Protein AF-A0A6S6T3H4-F1 (afdb_monomer_lite)

Secondary structure (DSSP, 8-state):
-TTS-------PPP---------GGGTS-SS-SSPP-PPP-HHHHHHHHHHHHHHHHHHHHHHHHHHHT------HHHHHHHHHHH--SHHHHHHHHHHHT-GGGHHHHHHHHHHHHS-----HHHHHHHHHTT-

Structure (mmCIF, N/CA/C/O backbone):
data_AF-A0A6S6T3H4-F1
#
_entry.id   AF-A0A6S6T3H4-F1
#
loop_
_atom_site.group_PDB
_atom_site.id
_atom_site.type_symbol
_atom_site.label_atom_id
_atom_site.label_alt_id
_atom_site.label_comp_id
_atom_site.label_asym_id
_atom_site.label_entity_id
_atom_site.label_seq_id
_atom_site.pdbx_PDB_ins_code
_atom_site.Cartn_x
_atom_site.Cartn_y
_atom_site.Cartn_z
_atom_site.occupancy
_atom_site.B_iso_or_equiv
_atom_site.auth_seq_id
_atom_site.auth_comp_id
_atom_site.auth_asym_id
_atom_site.auth_atom_id
_atom_site.pdbx_PDB_model_num
ATOM 1 N N . ASN A 1 1 ? 41.653 10.169 -102.139 1.00 46.03 1 ASN A N 1
ATOM 2 C CA . ASN A 1 1 ? 41.632 10.691 -103.521 1.00 46.03 1 ASN A CA 1
ATOM 3 C C . ASN A 1 1 ? 41.822 9.508 -104.472 1.00 46.03 1 ASN A C 1
ATOM 5 O O . ASN A 1 1 ? 42.955 9.081 -104.626 1.00 46.03 1 ASN A O 1
ATOM 9 N N . PRO A 1 2 ? 40.754 8.911 -105.027 1.00 51.47 2 PRO A N 1
ATOM 10 C CA . PRO A 1 2 ? 40.827 7.668 -105.811 1.00 51.47 2 PRO A CA 1
ATOM 11 C C . PRO A 1 2 ? 41.358 7.855 -107.247 1.00 51.47 2 PRO A C 1
ATOM 13 O O . PRO A 1 2 ? 41.345 6.913 -108.026 1.00 51.47 2 PRO A O 1
ATOM 16 N N . LEU A 1 3 ? 41.822 9.058 -107.606 1.00 58.72 3 LEU A N 1
ATOM 17 C CA . LEU A 1 3 ? 42.364 9.370 -108.935 1.00 58.72 3 LEU A CA 1
ATOM 18 C C . LEU A 1 3 ? 43.896 9.292 -109.022 1.00 58.72 3 LEU A C 1
ATOM 20 O O . LEU A 1 3 ? 44.437 9.404 -110.112 1.00 58.72 3 LEU A O 1
ATOM 24 N N . ASN A 1 4 ? 44.600 9.104 -107.903 1.00 61.84 4 ASN A N 1
ATOM 25 C CA . ASN A 1 4 ? 46.049 8.907 -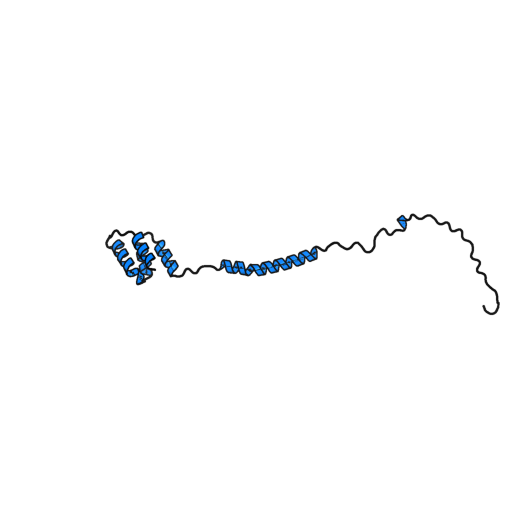107.878 1.00 61.84 4 ASN A CA 1
ATOM 26 C C . ASN A 1 4 ? 46.375 7.883 -106.785 1.00 61.84 4 ASN A C 1
ATOM 28 O O . ASN A 1 4 ? 46.248 8.209 -105.605 1.00 61.84 4 ASN A O 1
ATOM 32 N N . GLU A 1 5 ? 46.790 6.674 -107.173 1.00 61.09 5 GLU A N 1
ATOM 33 C CA . GLU A 1 5 ? 47.258 5.568 -106.313 1.00 61.09 5 GLU A CA 1
ATOM 34 C C . GLU A 1 5 ? 48.571 5.914 -105.582 1.00 61.09 5 GLU A C 1
ATOM 36 O O . GLU A 1 5 ? 49.586 5.231 -105.686 1.00 61.09 5 GLU A O 1
ATOM 41 N N . LYS A 1 6 ? 48.599 7.036 -104.866 1.00 64.38 6 LYS A N 1
ATOM 42 C CA . LYS A 1 6 ? 49.747 7.446 -104.068 1.00 64.38 6 LYS A CA 1
ATOM 43 C C . LYS A 1 6 ? 49.547 6.940 -102.651 1.00 64.38 6 LYS A C 1
ATOM 45 O O . LYS A 1 6 ? 48.645 7.385 -101.943 1.00 64.38 6 LYS A O 1
ATOM 50 N N . VAL 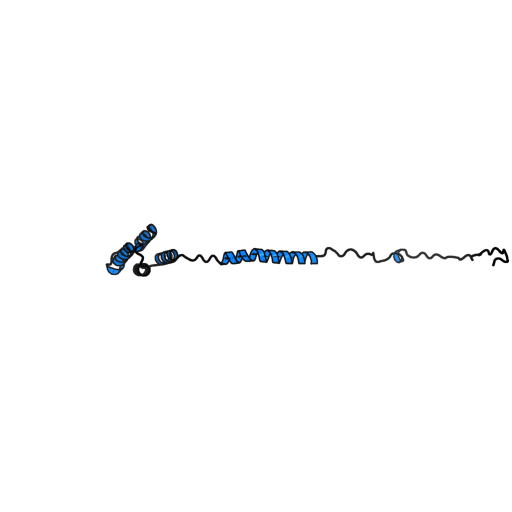A 1 7 ? 50.394 5.994 -102.265 1.00 67.25 7 VAL A N 1
ATOM 51 C CA . VAL A 1 7 ? 50.537 5.550 -100.881 1.00 67.25 7 VAL A CA 1
ATOM 52 C C . VAL A 1 7 ? 51.174 6.700 -100.107 1.00 67.25 7 VAL A C 1
ATOM 54 O O . VAL A 1 7 ? 52.291 7.117 -100.406 1.00 67.25 7 VAL A O 1
ATOM 57 N N . TYR A 1 8 ? 50.432 7.266 -99.158 1.00 68.50 8 TYR A N 1
ATOM 58 C CA . TYR A 1 8 ? 50.958 8.275 -98.247 1.00 68.50 8 TYR A CA 1
ATOM 59 C C . TYR A 1 8 ? 51.515 7.553 -97.024 1.00 68.50 8 TYR A C 1
ATOM 61 O O . TYR A 1 8 ? 50.752 7.044 -96.205 1.00 68.50 8 TYR A O 1
ATOM 69 N N . GLU A 1 9 ? 52.838 7.496 -96.905 1.00 69.69 9 GLU A N 1
ATOM 70 C CA . GLU A 1 9 ? 53.480 7.044 -95.675 1.00 69.69 9 GLU A CA 1
ATOM 71 C C . GLU A 1 9 ? 53.493 8.199 -94.672 1.00 69.69 9 GLU A C 1
ATOM 73 O O . GLU A 1 9 ? 54.115 9.242 -94.887 1.00 69.69 9 GLU A O 1
ATOM 78 N N . LEU A 1 10 ? 52.760 8.025 -93.572 1.00 70.62 10 LEU A N 1
ATOM 79 C CA . LEU A 1 10 ? 52.843 8.921 -92.428 1.00 70.62 10 LEU A CA 1
ATOM 80 C C . LEU A 1 10 ? 54.174 8.678 -91.716 1.00 70.62 10 LEU A C 1
ATOM 82 O O . LEU A 1 10 ? 54.296 7.788 -90.878 1.00 70.62 10 LEU A O 1
ATOM 86 N N . VAL A 1 11 ? 55.174 9.488 -92.053 1.00 71.38 11 VAL A N 1
ATOM 87 C CA . VAL A 1 11 ? 56.431 9.530 -91.308 1.00 71.38 11 VAL A CA 1
ATOM 88 C C . VAL A 1 11 ? 56.195 10.355 -90.048 1.00 71.38 11 VAL A C 1
ATOM 90 O O . VAL A 1 11 ? 56.081 11.581 -90.096 1.00 71.38 11 VAL A O 1
ATOM 93 N N . LEU A 1 12 ? 56.078 9.670 -88.914 1.00 74.56 12 LEU A N 1
ATOM 94 C CA . LEU A 1 12 ? 56.003 10.314 -87.610 1.00 74.56 12 LEU A CA 1
ATOM 95 C C . LEU A 1 12 ? 57.406 10.815 -87.223 1.00 74.56 12 LEU A C 1
ATOM 97 O O . LEU A 1 12 ? 58.362 10.038 -87.283 1.00 74.56 12 LEU A O 1
ATOM 101 N N . PRO A 1 13 ? 57.567 12.089 -86.829 1.00 76.94 13 PRO A N 1
ATOM 102 C CA . PRO A 1 13 ? 58.840 12.573 -86.313 1.00 76.94 13 PRO A CA 1
ATOM 103 C C . PRO A 1 13 ? 59.194 11.860 -85.000 1.00 76.94 13 PRO A C 1
ATOM 105 O O . PRO A 1 13 ? 58.338 11.627 -84.147 1.00 76.94 13 PRO A O 1
ATOM 108 N N . SER A 1 14 ? 60.472 11.511 -84.847 1.00 72.88 14 SER A N 1
ATOM 109 C CA . SER A 1 14 ? 60.993 10.925 -83.611 1.00 72.88 14 SER A CA 1
ATOM 110 C C . SER A 1 14 ? 61.085 12.011 -82.537 1.00 72.88 14 SER A C 1
ATOM 112 O O . SER A 1 14 ? 61.764 13.021 -82.737 1.00 72.88 14 SER A O 1
ATOM 114 N N . TYR A 1 15 ? 60.386 11.821 -81.417 1.00 75.75 15 TYR A N 1
ATOM 115 C CA . TYR A 1 15 ? 60.403 12.740 -80.282 1.00 75.75 15 TYR A CA 1
ATOM 116 C C . TYR A 1 15 ? 61.210 12.149 -79.131 1.00 75.75 15 TYR A C 1
ATOM 118 O O . TYR A 1 15 ? 61.002 11.005 -78.730 1.00 75.75 15 TYR A O 1
ATOM 126 N N . ASP A 1 16 ? 62.099 12.963 -78.570 1.00 76.19 16 ASP A N 1
ATOM 127 C CA . ASP A 1 16 ? 62.923 12.592 -77.426 1.00 76.19 16 ASP A CA 1
ATOM 128 C C . ASP A 1 16 ? 62.108 12.777 -76.133 1.00 76.19 16 ASP A C 1
ATOM 130 O O . ASP A 1 16 ? 61.992 13.877 -75.580 1.00 76.19 16 ASP A O 1
ATOM 134 N N . VAL A 1 17 ? 61.438 11.709 -75.692 1.00 75.06 17 VAL A N 1
ATOM 135 C CA . VAL A 1 17 ? 60.570 11.738 -74.509 1.00 75.06 17 VAL A CA 1
ATOM 136 C C . VAL A 1 17 ? 61.422 11.582 -73.253 1.00 75.06 17 VAL A C 1
ATOM 138 O O . VAL A 1 17 ? 61.767 10.478 -72.835 1.00 75.06 17 VAL A O 1
ATOM 141 N N . LYS A 1 18 ? 61.738 12.703 -72.601 1.00 73.50 18 LYS A N 1
ATOM 142 C CA . LYS A 1 18 ? 62.347 12.685 -71.265 1.00 73.50 18 LYS A CA 1
ATOM 143 C C . LYS A 1 18 ? 61.280 12.389 -70.216 1.00 73.50 18 LYS A C 1
ATOM 145 O O . LYS A 1 18 ? 60.570 13.290 -69.770 1.00 73.50 18 LYS A O 1
ATOM 150 N N . VAL A 1 19 ? 61.185 11.126 -69.811 1.00 70.88 19 VAL A N 1
ATOM 151 C CA . VAL A 1 19 ? 60.338 10.704 -68.690 1.00 70.88 19 VAL A CA 1
ATOM 152 C C . VAL A 1 19 ? 60.994 11.175 -67.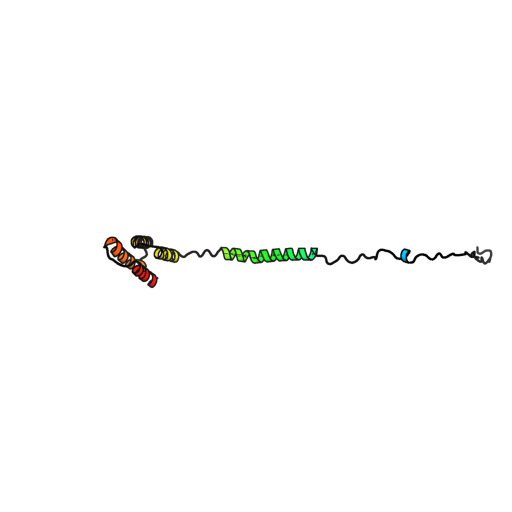392 1.00 70.88 19 VAL A C 1
ATOM 154 O O . VAL A 1 19 ? 62.057 10.693 -67.007 1.00 70.88 19 VAL A O 1
ATOM 157 N N . LYS A 1 20 ? 60.386 12.160 -66.725 1.00 74.19 20 LYS A N 1
ATOM 158 C CA . LYS A 1 20 ? 60.779 12.533 -65.362 1.00 74.19 20 LYS A CA 1
ATOM 159 C C . LYS A 1 20 ? 60.259 11.455 -64.415 1.00 74.19 20 LYS A C 1
ATOM 161 O O . LYS A 1 20 ? 59.085 11.110 -64.499 1.00 74.19 20 LYS A O 1
ATOM 166 N N . GLN A 1 21 ? 61.112 10.937 -63.529 1.00 72.38 21 GLN A N 1
ATOM 167 C CA . GLN A 1 21 ? 60.640 10.123 -62.409 1.00 72.38 21 GLN A CA 1
ATOM 168 C C . GLN A 1 21 ? 59.749 11.008 -61.536 1.00 72.38 21 GLN A C 1
ATOM 170 O O . GLN A 1 21 ? 60.203 12.016 -60.994 1.00 72.38 21 GLN A O 1
ATOM 175 N N . ILE A 1 22 ? 58.463 10.676 -61.505 1.00 72.88 22 ILE A N 1
ATOM 176 C CA . ILE A 1 22 ? 57.465 11.321 -60.657 1.00 72.88 22 ILE A CA 1
ATOM 177 C C . ILE A 1 22 ? 57.429 10.529 -59.353 1.00 72.88 22 ILE A C 1
ATOM 179 O O . ILE A 1 22 ? 57.529 9.305 -59.373 1.00 72.88 22 ILE A O 1
ATOM 183 N N . ASP A 1 23 ? 57.332 11.239 -58.234 1.00 77.06 23 ASP A N 1
ATOM 184 C CA . ASP A 1 23 ? 57.209 10.631 -56.914 1.00 77.06 23 ASP A CA 1
ATOM 185 C C . ASP A 1 23 ? 55.901 9.830 -56.828 1.00 77.06 23 ASP A C 1
ATOM 187 O O . ASP A 1 23 ? 54.813 10.385 -56.990 1.00 77.06 23 ASP A O 1
ATOM 191 N N . GLU A 1 24 ? 56.002 8.520 -56.595 1.00 74.38 24 GLU A N 1
ATOM 192 C CA . GLU A 1 24 ? 54.854 7.605 -56.538 1.00 74.38 24 GLU A CA 1
ATOM 193 C C . GLU A 1 24 ? 53.852 8.025 -55.454 1.00 74.38 24 GLU A C 1
ATOM 195 O O . GLU A 1 24 ? 52.642 7.885 -55.630 1.00 74.38 24 GLU A O 1
ATOM 200 N N . ALA A 1 25 ? 54.335 8.646 -54.373 1.00 74.94 25 ALA A N 1
ATOM 201 C CA . ALA A 1 25 ? 53.492 9.179 -53.307 1.00 74.94 25 ALA A CA 1
ATOM 202 C C . ALA A 1 25 ? 52.599 10.349 -53.760 1.00 74.94 25 ALA A C 1
ATOM 204 O O . ALA A 1 25 ? 51.596 10.638 -53.108 1.00 74.94 25 ALA A O 1
ATOM 205 N N . SER A 1 26 ? 52.931 11.023 -54.868 1.00 74.00 26 SER A N 1
ATOM 206 C CA . SER A 1 26 ? 52.088 12.069 -55.459 1.00 74.00 26 SER A CA 1
ATOM 207 C C . SER A 1 26 ? 51.010 11.514 -56.391 1.00 74.00 26 SER A C 1
ATOM 209 O O . SER A 1 26 ? 50.139 12.275 -56.809 1.00 74.00 26 SER A O 1
ATOM 211 N N . LEU A 1 27 ? 51.112 10.242 -56.784 1.00 72.69 27 LEU A N 1
ATOM 212 C CA . LEU A 1 27 ? 50.180 9.570 -57.692 1.00 72.69 27 LEU A CA 1
ATOM 213 C C . LEU A 1 27 ? 49.141 8.733 -56.941 1.00 72.69 27 LEU A C 1
ATOM 215 O O . LEU A 1 27 ? 48.137 8.340 -57.529 1.00 72.69 27 LEU A O 1
ATOM 219 N N . LEU A 1 28 ? 49.385 8.458 -55.660 1.00 79.12 28 LEU A N 1
ATOM 220 C CA . LEU A 1 28 ? 48.434 7.790 -54.784 1.00 79.12 28 LEU A CA 1
ATOM 221 C C . LEU A 1 28 ? 47.433 8.809 -54.236 1.00 79.12 28 LEU A C 1
ATOM 223 O O . LEU A 1 28 ? 47.820 9.824 -53.647 1.00 79.12 28 LEU A O 1
ATOM 227 N N . ASP A 1 29 ? 46.144 8.521 -54.412 1.00 76.50 29 ASP A N 1
ATOM 228 C CA . ASP A 1 29 ? 45.084 9.284 -53.764 1.00 76.50 29 ASP A CA 1
ATOM 229 C C . ASP A 1 29 ? 45.255 9.198 -52.245 1.00 76.50 29 ASP A C 1
ATOM 231 O O . ASP A 1 29 ? 45.428 8.129 -51.663 1.00 76.50 29 ASP A O 1
ATOM 235 N N . LYS A 1 30 ? 45.238 10.362 -51.593 1.00 73.50 30 LYS A N 1
ATOM 236 C CA . LYS A 1 30 ? 45.420 10.471 -50.136 1.00 73.50 30 LYS A CA 1
ATOM 237 C C . LYS A 1 30 ? 44.183 10.041 -49.351 1.00 73.50 30 LYS A C 1
ATOM 239 O O . LYS A 1 30 ? 44.263 9.875 -48.136 1.00 73.50 30 LYS A O 1
ATOM 244 N N . GLU A 1 31 ? 43.049 9.926 -50.031 1.00 72.62 31 GLU A N 1
ATOM 245 C CA . GLU A 1 31 ? 41.760 9.597 -49.445 1.00 72.62 31 GLU A CA 1
ATOM 246 C C . GLU A 1 31 ? 41.280 8.252 -49.986 1.00 72.62 31 GLU A C 1
ATOM 248 O O . GLU A 1 31 ? 41.016 8.106 -51.178 1.00 72.62 31 GLU A O 1
ATOM 253 N N . ASP A 1 32 ? 41.144 7.275 -49.091 1.00 70.19 32 ASP A N 1
ATOM 254 C CA . ASP A 1 32 ? 40.492 6.008 -49.402 1.00 70.19 32 ASP A CA 1
ATOM 255 C C . ASP A 1 32 ? 38.980 6.236 -49.556 1.00 70.19 32 ASP A C 1
ATOM 257 O O . ASP A 1 32 ? 38.287 6.574 -48.590 1.00 70.19 32 ASP A O 1
ATOM 261 N N . TYR A 1 33 ? 38.461 6.016 -50.766 1.00 70.62 33 TYR A N 1
ATOM 262 C CA . TYR A 1 33 ? 37.025 5.946 -51.035 1.00 70.62 33 TYR A CA 1
ATOM 263 C C . TYR A 1 33 ? 36.577 4.484 -51.194 1.00 70.62 33 TYR A C 1
ATOM 265 O O . TYR A 1 33 ? 37.234 3.713 -51.895 1.00 70.62 33 TYR A O 1
ATOM 273 N N . PRO A 1 34 ? 35.420 4.090 -50.632 1.00 68.50 34 PRO A N 1
ATOM 274 C CA . PRO A 1 34 ? 34.497 4.902 -49.840 1.00 68.50 34 PRO A CA 1
ATOM 275 C C . PRO A 1 34 ? 34.993 5.138 -48.406 1.00 68.50 34 PRO A C 1
ATOM 277 O O . PRO A 1 34 ? 35.713 4.314 -47.842 1.00 68.50 34 PRO A O 1
ATOM 280 N N . ALA A 1 35 ? 34.553 6.251 -47.809 1.00 68.31 35 ALA A N 1
ATOM 281 C CA . ALA A 1 35 ? 34.824 6.574 -46.413 1.00 68.31 35 ALA A CA 1
ATOM 282 C C . ALA A 1 35 ? 34.505 5.372 -45.508 1.00 68.31 35 ALA A C 1
ATOM 284 O O . ALA A 1 35 ? 33.474 4.713 -45.678 1.00 68.31 35 ALA A O 1
ATOM 285 N N . LYS A 1 36 ? 35.408 5.077 -44.561 1.00 68.44 36 LYS A N 1
ATOM 286 C CA . LYS A 1 36 ? 35.240 3.994 -43.579 1.00 68.44 36 LYS A CA 1
ATOM 287 C C . LYS A 1 36 ? 33.832 4.056 -42.996 1.00 68.44 36 LYS A C 1
ATOM 289 O O . LYS A 1 36 ? 33.408 5.125 -42.564 1.00 68.44 36 LYS A O 1
ATOM 294 N N . SER A 1 37 ? 33.142 2.912 -42.996 1.00 66.12 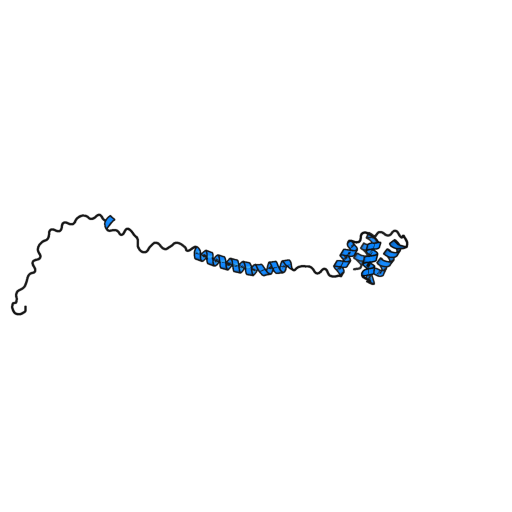37 SER A N 1
ATOM 295 C CA . SER A 1 37 ? 31.780 2.779 -42.480 1.00 66.12 37 SER A CA 1
ATOM 296 C C . SER A 1 37 ? 31.656 3.513 -41.151 1.00 66.12 37 SER A C 1
ATOM 298 O O . SER A 1 37 ? 32.413 3.211 -40.219 1.00 66.12 37 SER A O 1
ATOM 300 N N . GLU A 1 38 ? 30.730 4.469 -41.083 1.00 68.50 38 GLU A N 1
ATOM 301 C CA . GLU A 1 38 ? 30.354 5.118 -39.833 1.00 68.50 38 GLU A CA 1
ATOM 302 C C . GLU A 1 38 ? 30.124 4.013 -38.793 1.00 68.50 38 GLU A C 1
ATOM 304 O O . GLU A 1 38 ? 29.492 2.993 -39.082 1.00 68.50 38 GLU A O 1
ATOM 309 N N . GLY A 1 39 ? 30.781 4.134 -37.637 1.00 69.62 39 GLY A N 1
ATOM 310 C CA . GLY A 1 39 ? 30.762 3.099 -36.606 1.00 69.62 39 GLY A CA 1
ATOM 311 C C . GLY A 1 39 ? 29.341 2.760 -36.144 1.00 69.62 39 GLY A C 1
ATOM 312 O O . GLY A 1 39 ? 28.371 3.408 -36.518 1.00 69.62 39 GLY A O 1
ATOM 313 N N . ILE A 1 40 ? 29.220 1.735 -35.298 1.00 72.62 40 ILE A N 1
ATOM 314 C CA . ILE A 1 40 ? 27.929 1.269 -34.770 1.00 72.62 40 ILE A CA 1
ATOM 315 C C . ILE A 1 40 ? 27.109 2.456 -34.240 1.00 72.62 40 ILE A C 1
ATOM 317 O O . ILE A 1 40 ? 27.542 3.155 -33.322 1.00 72.62 40 ILE A O 1
ATOM 321 N N . ASP A 1 41 ? 25.919 2.651 -34.811 1.00 75.81 41 ASP A N 1
ATOM 322 C CA . ASP A 1 41 ? 25.022 3.738 -34.441 1.00 75.81 41 ASP A CA 1
ATOM 323 C C . ASP A 1 41 ? 24.361 3.456 -33.079 1.00 75.81 41 ASP A C 1
ATOM 325 O O . ASP A 1 41 ? 23.408 2.680 -32.944 1.00 75.81 41 ASP A O 1
ATOM 329 N N . TRP A 1 42 ? 24.892 4.096 -32.036 1.00 80.88 42 TRP A N 1
ATOM 330 C CA . TRP A 1 42 ? 24.357 4.047 -30.673 1.00 80.88 42 TRP A CA 1
ATOM 331 C C . TRP A 1 42 ? 22.986 4.729 -30.539 1.00 80.88 42 TRP A C 1
ATOM 333 O O . TRP A 1 42 ? 22.268 4.474 -29.566 1.00 80.88 42 TRP A O 1
ATOM 343 N N . SER A 1 43 ? 22.588 5.558 -31.510 1.00 82.44 43 SER A N 1
ATOM 344 C CA . SER A 1 43 ? 21.288 6.236 -31.533 1.00 82.44 43 SER A CA 1
ATOM 345 C C . SER A 1 43 ? 20.136 5.233 -31.627 1.00 82.44 43 SER A C 1
ATOM 347 O O . SER A 1 43 ? 19.158 5.322 -30.880 1.00 82.44 43 SER A O 1
ATOM 349 N N . PHE A 1 44 ? 20.297 4.202 -32.461 1.00 82.75 44 PHE A N 1
ATOM 350 C CA . PHE A 1 44 ? 19.314 3.131 -32.621 1.00 82.75 44 PHE A CA 1
ATOM 351 C C . PHE A 1 44 ? 19.068 2.361 -31.316 1.00 82.75 44 PHE A C 1
ATOM 353 O O . PHE A 1 44 ? 17.925 2.085 -30.944 1.00 82.75 44 PHE A O 1
ATOM 360 N N . TRP A 1 45 ? 20.138 2.070 -30.575 1.00 85.50 45 TRP A N 1
ATOM 361 C CA . TRP A 1 45 ? 20.039 1.387 -29.286 1.00 85.50 45 TRP A CA 1
ATOM 362 C C . TRP A 1 45 ? 19.327 2.239 -28.238 1.00 85.50 45 TRP A C 1
ATOM 364 O O . TRP A 1 45 ? 18.456 1.732 -27.530 1.00 85.50 45 TRP A O 1
ATOM 374 N N . SER A 1 46 ? 19.637 3.536 -28.172 1.00 85.56 46 SER A N 1
ATOM 375 C CA . SER A 1 46 ? 18.965 4.476 -27.266 1.00 85.56 46 SER A CA 1
ATOM 376 C C . SER A 1 46 ? 17.449 4.524 -27.504 1.00 85.56 46 SER A C 1
ATOM 378 O O . SER A 1 46 ? 16.659 4.463 -26.557 1.00 85.56 46 SER A O 1
ATOM 380 N N . TRP A 1 47 ? 17.026 4.543 -28.772 1.00 88.56 47 TRP A N 1
ATOM 381 C CA . TRP A 1 47 ? 15.609 4.540 -29.139 1.00 88.56 47 TRP A CA 1
ATOM 382 C C . TRP A 1 47 ? 14.880 3.268 -28.679 1.00 88.56 47 TRP A C 1
ATOM 384 O O . TRP A 1 47 ? 13.801 3.351 -28.086 1.00 88.56 47 TRP A O 1
ATOM 394 N N . ILE A 1 48 ? 15.497 2.096 -28.856 1.00 91.62 48 ILE A N 1
ATOM 395 C CA . ILE A 1 48 ? 14.940 0.823 -28.371 1.00 91.62 48 ILE A CA 1
ATOM 396 C C . ILE A 1 48 ? 14.820 0.823 -26.843 1.00 91.62 48 ILE A C 1
ATOM 398 O O . ILE A 1 48 ? 13.782 0.429 -26.306 1.00 91.62 48 ILE A O 1
ATOM 402 N N . PHE A 1 49 ? 15.844 1.297 -26.129 1.00 92.88 49 PHE A N 1
ATOM 403 C CA . PHE A 1 49 ? 15.817 1.364 -24.665 1.00 92.88 49 PHE A CA 1
ATOM 404 C C . PHE A 1 49 ? 14.692 2.260 -24.140 1.00 92.88 49 PHE A C 1
ATOM 406 O O . PHE A 1 49 ? 14.045 1.907 -23.151 1.00 92.88 49 PHE A O 1
ATOM 413 N N . SER A 1 50 ? 14.410 3.378 -24.815 1.00 90.25 50 SER A N 1
ATOM 414 C CA . SER A 1 50 ? 13.281 4.249 -24.474 1.00 90.25 50 SER A CA 1
ATOM 415 C C . SER A 1 50 ? 11.947 3.503 -24.558 1.00 90.25 50 SER A C 1
ATOM 417 O O . SER A 1 50 ? 11.149 3.546 -23.618 1.00 90.25 50 SER A O 1
ATOM 419 N N . TYR A 1 51 ? 11.733 2.739 -25.631 1.00 93.00 51 TYR A N 1
ATOM 420 C CA . TYR A 1 51 ? 10.507 1.961 -25.811 1.00 93.00 51 TYR A CA 1
ATOM 421 C C . TYR A 1 51 ? 10.343 0.875 -24.737 1.00 93.00 51 TYR A C 1
ATOM 423 O O . TYR A 1 51 ? 9.264 0.716 -24.160 1.00 93.00 51 TYR A O 1
ATOM 431 N N . VAL A 1 52 ? 11.429 0.171 -24.405 1.00 95.06 52 VAL A N 1
ATOM 432 C CA . VAL A 1 52 ? 11.442 -0.852 -23.347 1.00 95.06 52 VAL A CA 1
ATOM 433 C C . VAL A 1 52 ? 11.121 -0.241 -21.980 1.00 95.06 52 VAL A C 1
ATOM 435 O O . VAL A 1 52 ? 10.327 -0.805 -21.229 1.00 95.06 52 VAL A O 1
ATOM 438 N N . LEU A 1 53 ? 11.675 0.932 -21.662 1.00 93.50 53 LEU A N 1
ATOM 439 C CA . LEU A 1 53 ? 11.392 1.640 -20.410 1.00 93.50 53 LEU A CA 1
ATOM 440 C C . LEU A 1 53 ? 9.919 2.045 -20.290 1.00 93.50 53 LEU A C 1
ATOM 442 O O . LEU A 1 53 ? 9.318 1.828 -19.238 1.00 93.50 53 LEU A O 1
ATOM 446 N N . VAL A 1 54 ? 9.320 2.581 -21.357 1.00 93.44 54 VAL A N 1
ATOM 447 C CA . VAL A 1 54 ? 7.891 2.943 -21.381 1.00 93.44 54 VAL A CA 1
ATOM 448 C C . VAL A 1 54 ? 7.009 1.706 -21.194 1.00 93.44 54 VAL A C 1
ATOM 450 O O . VAL A 1 54 ? 6.052 1.741 -20.419 1.00 93.44 54 VAL A O 1
ATOM 453 N N . PHE A 1 55 ? 7.354 0.592 -21.841 1.00 92.38 55 PHE A N 1
ATOM 454 C CA . PHE A 1 55 ? 6.636 -0.672 -21.686 1.00 92.38 55 PHE A CA 1
ATOM 455 C C . PHE A 1 55 ? 6.708 -1.209 -20.249 1.00 92.38 55 PHE A C 1
ATOM 457 O O . PHE A 1 55 ? 5.683 -1.575 -19.673 1.00 92.38 55 PHE A O 1
ATOM 464 N N . ILE A 1 56 ? 7.895 -1.203 -19.632 1.00 91.88 56 ILE A N 1
ATOM 465 C CA . ILE A 1 56 ? 8.083 -1.626 -18.235 1.00 91.88 56 ILE A CA 1
ATOM 466 C C . ILE A 1 56 ? 7.312 -0.707 -17.283 1.00 91.88 56 ILE A C 1
ATOM 468 O O . ILE A 1 56 ? 6.638 -1.199 -16.379 1.00 91.88 56 ILE A O 1
ATOM 472 N N . ALA A 1 57 ? 7.359 0.610 -17.493 1.00 88.06 57 ALA A N 1
ATOM 473 C CA . ALA A 1 57 ? 6.603 1.566 -16.689 1.00 88.06 57 ALA A CA 1
ATOM 474 C C . ALA A 1 57 ? 5.092 1.290 -16.763 1.00 88.06 57 ALA A C 1
ATOM 476 O O . ALA A 1 57 ? 4.433 1.224 -15.725 1.00 88.06 57 ALA A O 1
ATOM 477 N N . GLY A 1 58 ? 4.558 1.034 -17.963 1.00 87.44 58 GLY A N 1
ATOM 478 C CA . GLY A 1 58 ? 3.158 0.651 -18.165 1.00 87.44 58 GLY A CA 1
ATOM 479 C C . GLY A 1 58 ? 2.790 -0.698 -17.537 1.00 87.44 58 GLY A C 1
ATOM 480 O O . GLY A 1 58 ? 1.696 -0.842 -16.999 1.00 87.44 58 GLY A O 1
ATOM 481 N N . LEU A 1 59 ? 3.705 -1.672 -17.541 1.00 86.69 59 LEU A N 1
ATOM 482 C CA . LEU A 1 59 ? 3.504 -2.985 -16.919 1.00 86.69 59 LEU A CA 1
ATOM 483 C C . LEU A 1 59 ? 3.538 -2.930 -15.382 1.00 86.69 59 LEU A C 1
ATOM 485 O O . LEU A 1 59 ? 2.837 -3.696 -14.719 1.00 86.69 59 LEU A O 1
ATOM 489 N N . LEU A 1 60 ? 4.359 -2.051 -14.803 1.00 83.62 60 LEU A N 1
ATOM 490 C CA . LEU A 1 60 ? 4.507 -1.909 -13.351 1.00 83.62 60 LEU A CA 1
ATOM 491 C C . LEU A 1 60 ? 3.429 -1.017 -12.725 1.00 83.62 60 LEU A C 1
ATOM 493 O O . LEU A 1 60 ? 3.053 -1.249 -11.574 1.00 83.62 60 LEU A O 1
ATOM 497 N N . MET A 1 61 ? 2.876 -0.065 -13.484 1.00 77.94 61 MET A N 1
ATOM 498 C CA . MET A 1 61 ? 1.840 0.873 -13.029 1.00 77.94 61 MET A CA 1
ATOM 499 C C . MET A 1 61 ? 0.643 0.206 -12.318 1.00 77.94 61 MET A C 1
ATOM 501 O O . MET A 1 61 ? 0.254 0.670 -11.243 1.00 77.94 61 MET A O 1
ATOM 505 N N . PRO A 1 62 ? 0.069 -0.906 -12.826 1.00 74.56 62 PRO A N 1
ATOM 506 C CA . PRO A 1 62 ? -1.043 -1.576 -12.165 1.00 74.56 62 PRO A CA 1
ATOM 507 C C . PRO A 1 62 ? -0.639 -2.122 -10.793 1.00 74.56 62 PRO A C 1
ATOM 509 O O . PRO A 1 62 ? -1.412 -2.050 -9.842 1.00 74.56 62 PRO A O 1
ATOM 512 N N . ARG A 1 63 ? 0.587 -2.639 -10.648 1.00 64.19 63 ARG A N 1
ATOM 513 C CA . ARG A 1 63 ? 1.022 -3.336 -9.431 1.00 64.19 63 ARG A CA 1
ATOM 514 C C . ARG A 1 63 ? 1.128 -2.405 -8.225 1.00 64.19 63 ARG A C 1
ATOM 516 O O . ARG A 1 63 ? 0.791 -2.826 -7.118 1.00 64.19 63 ARG A O 1
ATOM 523 N N . ASP A 1 64 ? 1.530 -1.156 -8.438 1.00 63.47 64 ASP A N 1
ATOM 524 C CA . ASP A 1 64 ? 1.584 -0.147 -7.375 1.00 63.47 64 ASP A CA 1
ATOM 525 C C . ASP A 1 64 ? 0.200 0.411 -7.030 1.00 63.47 64 ASP A C 1
ATOM 527 O O . ASP A 1 64 ? -0.128 0.559 -5.849 1.00 63.47 64 ASP A O 1
ATOM 531 N N . ILE A 1 65 ? -0.671 0.601 -8.025 1.00 61.78 65 ILE A N 1
ATOM 532 C CA . ILE A 1 65 ? -2.061 1.026 -7.796 1.00 61.78 65 ILE A CA 1
ATOM 533 C C . ILE A 1 65 ? -2.846 -0.049 -7.019 1.00 61.78 65 ILE A C 1
ATOM 535 O O . ILE A 1 65 ? -3.615 0.277 -6.111 1.00 61.78 65 ILE A O 1
ATOM 539 N N . PHE A 1 66 ? -2.621 -1.336 -7.307 1.00 60.91 66 PHE A N 1
ATOM 540 C CA . PHE A 1 66 ? -3.265 -2.440 -6.586 1.00 60.91 66 PHE A CA 1
ATOM 541 C C . PHE A 1 66 ? -2.712 -2.647 -5.168 1.00 60.91 66 PHE A C 1
ATOM 543 O O . PHE A 1 66 ? -3.459 -3.067 -4.284 1.00 60.91 66 PHE A O 1
ATOM 550 N N . ARG A 1 67 ? -1.438 -2.323 -4.903 1.00 59.56 67 ARG A N 1
ATOM 551 C CA . ARG A 1 67 ? -0.863 -2.384 -3.545 1.00 59.56 67 ARG A CA 1
ATOM 552 C C . ARG A 1 67 ? -1.364 -1.262 -2.639 1.00 59.56 67 ARG A C 1
ATOM 554 O O . ARG A 1 67 ? -1.599 -1.511 -1.459 1.00 59.56 67 ARG A O 1
ATOM 561 N N . ALA A 1 68 ? -1.581 -0.065 -3.180 1.00 59.59 68 ALA A N 1
ATOM 562 C CA . ALA A 1 68 ? -2.041 1.091 -2.409 1.00 59.59 68 ALA A CA 1
ATOM 563 C C . ALA A 1 68 ? -3.495 0.971 -1.905 1.00 59.59 68 ALA A C 1
ATOM 565 O O . ALA A 1 68 ? -3.876 1.654 -0.959 1.00 59.59 68 ALA A O 1
ATOM 566 N N . LYS A 1 69 ? -4.314 0.091 -2.500 1.00 56.88 69 LYS A N 1
ATOM 567 C CA . LYS A 1 69 ? -5.754 -0.020 -2.205 1.00 56.88 69 LYS A CA 1
ATOM 568 C C . LYS A 1 69 ? -6.162 -1.141 -1.251 1.00 56.88 69 LYS A C 1
ATOM 570 O O . LYS A 1 69 ? -7.355 -1.389 -1.104 1.00 56.88 69 LYS A O 1
ATOM 575 N N . LYS A 1 70 ? -5.235 -1.779 -0.531 1.00 55.44 70 LYS A N 1
ATOM 576 C CA . LYS A 1 70 ? -5.615 -2.669 0.581 1.00 55.44 70 LYS A CA 1
ATOM 577 C C . LYS A 1 70 ? -5.866 -1.865 1.864 1.00 55.44 70 LYS A C 1
ATOM 579 O O . LYS A 1 70 ? -5.272 -2.126 2.906 1.00 55.44 70 LYS A O 1
ATOM 584 N N . ILE A 1 71 ? -6.756 -0.875 1.787 1.00 57.62 71 ILE A N 1
ATOM 585 C CA . ILE A 1 71 ? -7.453 -0.399 2.980 1.00 57.62 71 ILE A CA 1
ATOM 586 C C . ILE A 1 71 ? -8.369 -1.561 3.338 1.00 57.62 71 ILE A C 1
ATOM 588 O O . ILE A 1 71 ? -9.379 -1.785 2.681 1.00 57.62 71 ILE A O 1
ATOM 592 N N . VAL A 1 72 ? -7.939 -2.389 4.287 1.00 57.97 72 VAL A N 1
ATOM 593 C CA . VAL A 1 72 ? -8.813 -3.396 4.880 1.00 57.97 72 VAL A CA 1
ATOM 594 C C . VAL A 1 72 ? -9.949 -2.600 5.510 1.00 57.97 72 VAL A C 1
ATOM 596 O O . VAL A 1 72 ? -9.730 -1.935 6.524 1.00 57.97 72 VAL A O 1
ATOM 599 N N . GLU A 1 73 ? -11.116 -2.587 4.864 1.00 55.56 73 GLU A N 1
ATOM 600 C CA . GLU A 1 73 ? -12.370 -2.210 5.506 1.00 55.56 73 GLU A CA 1
ATOM 601 C C . GLU A 1 73 ? -12.446 -3.063 6.765 1.00 55.56 73 GLU A C 1
ATOM 603 O O . GLU A 1 73 ? -12.629 -4.279 6.705 1.00 55.56 73 GLU A O 1
ATOM 608 N N . LYS A 1 74 ? -12.148 -2.447 7.911 1.00 58.41 74 LYS A N 1
ATOM 609 C CA . LYS A 1 74 ? -12.344 -3.110 9.188 1.00 58.41 74 LYS A CA 1
ATOM 610 C C . LYS A 1 74 ? -13.836 -3.330 9.282 1.00 58.41 74 LYS A C 1
ATOM 612 O O . LYS A 1 74 ? -14.580 -2.355 9.327 1.00 58.41 74 LYS A O 1
ATOM 617 N N . ASN A 1 75 ? -14.228 -4.595 9.268 1.00 66.44 75 ASN A N 1
ATOM 618 C CA . ASN A 1 75 ? -15.607 -4.983 9.479 1.00 66.44 75 ASN A CA 1
ATOM 619 C C . ASN A 1 75 ? -16.076 -4.379 10.814 1.00 66.44 75 ASN A C 1
ATOM 621 O O . ASN A 1 75 ? -15.257 -4.211 11.727 1.00 66.44 75 ASN A O 1
ATOM 625 N N . ASP A 1 76 ? -17.356 -4.041 10.946 1.00 67.12 76 ASP A N 1
ATOM 626 C CA . ASP A 1 76 ? -17.864 -3.372 12.154 1.00 67.12 76 ASP A CA 1
ATOM 627 C C . ASP A 1 76 ? -17.523 -4.164 13.434 1.00 67.12 76 ASP A C 1
ATOM 629 O O . ASP A 1 76 ? -17.127 -3.588 14.450 1.00 67.12 76 ASP A O 1
ATOM 633 N N . GLU A 1 77 ? -17.500 -5.496 13.344 1.00 69.56 77 GLU A N 1
ATOM 634 C CA . GLU A 1 77 ? -17.046 -6.394 14.412 1.00 69.56 77 GLU A CA 1
ATOM 635 C C . GLU A 1 77 ? -15.592 -6.150 14.860 1.00 69.56 77 GLU A C 1
ATOM 637 O O . GLU A 1 77 ? -15.292 -6.150 16.058 1.00 69.56 77 GLU A O 1
ATOM 642 N N . ASP A 1 78 ? -14.671 -5.894 13.928 1.00 75.19 78 ASP A N 1
ATOM 643 C CA . ASP A 1 78 ? -13.262 -5.623 14.237 1.00 75.19 78 ASP A CA 1
ATOM 644 C C . ASP A 1 78 ? -13.088 -4.252 14.896 1.00 75.19 78 ASP A C 1
ATOM 646 O O . ASP A 1 78 ? -12.234 -4.062 15.775 1.00 75.19 78 ASP A O 1
ATOM 650 N N . LEU A 1 79 ? -13.916 -3.279 14.507 1.00 77.44 79 LEU A N 1
ATOM 651 C CA . LEU A 1 79 ? -13.956 -1.976 15.162 1.00 77.44 79 LEU A CA 1
ATOM 652 C C . LEU A 1 79 ? -14.426 -2.120 16.610 1.00 77.44 79 LEU A C 1
ATOM 654 O O . LEU A 1 79 ? -13.798 -1.542 17.504 1.00 77.44 79 LEU A O 1
ATOM 658 N N . LEU A 1 80 ? -15.448 -2.933 16.868 1.00 79.69 80 LEU A N 1
ATOM 659 C CA . LEU A 1 80 ? -15.964 -3.188 18.214 1.00 79.69 80 LEU A CA 1
ATOM 660 C C . LEU A 1 80 ? -14.969 -3.938 19.088 1.00 79.69 80 LEU A C 1
ATOM 662 O O . LEU A 1 80 ? -14.680 -3.485 20.199 1.00 79.69 80 LEU A O 1
ATOM 666 N N . LYS A 1 81 ? -14.347 -5.000 18.565 1.00 79.94 81 LYS A N 1
ATOM 667 C CA . LYS A 1 81 ? -13.248 -5.706 19.244 1.00 79.94 81 LYS A CA 1
ATOM 668 C C . LYS A 1 81 ? -12.125 -4.741 19.619 1.00 79.94 81 LYS A C 1
ATOM 670 O O . LYS A 1 81 ? -11.644 -4.751 20.754 1.00 79.94 81 LYS A O 1
ATOM 675 N N . SER A 1 82 ? -11.764 -3.821 18.721 1.00 79.56 82 SER A N 1
ATOM 676 C CA . SER A 1 82 ? -10.735 -2.816 19.007 1.00 79.56 82 SER A CA 1
ATOM 677 C C . SER A 1 82 ? -11.145 -1.808 20.092 1.00 79.56 82 SER A C 1
ATOM 679 O O . SER A 1 82 ? -10.305 -1.411 20.906 1.00 79.56 82 SER A O 1
ATOM 681 N N . LYS A 1 83 ? -12.422 -1.407 20.148 1.00 82.12 83 LYS A N 1
ATOM 682 C CA . LYS A 1 83 ? -12.957 -0.505 21.183 1.00 82.12 83 LYS A CA 1
ATOM 683 C C . LYS A 1 83 ? -13.008 -1.197 22.549 1.00 82.12 83 LYS A C 1
ATOM 685 O O . LYS A 1 83 ? -12.548 -0.620 23.534 1.00 82.12 83 LYS A O 1
ATOM 690 N N . ILE A 1 84 ? -13.456 -2.454 22.599 1.00 83.44 84 ILE A N 1
ATOM 691 C CA . ILE A 1 84 ? -13.469 -3.291 23.812 1.00 83.44 84 ILE A CA 1
ATOM 692 C C . ILE A 1 84 ? -12.046 -3.489 24.353 1.00 83.44 84 ILE A C 1
ATOM 694 O O . ILE A 1 84 ? -11.806 -3.344 25.557 1.00 83.44 84 ILE A O 1
ATOM 698 N N . ALA A 1 85 ? -11.076 -3.764 23.476 1.00 81.06 85 ALA A N 1
ATOM 699 C CA . ALA A 1 85 ? -9.675 -3.909 23.862 1.00 81.06 85 ALA A CA 1
ATOM 700 C C . ALA A 1 85 ? -9.123 -2.618 24.492 1.00 81.06 85 ALA A C 1
ATOM 702 O O . ALA A 1 85 ? -8.509 -2.672 25.559 1.00 81.06 85 ALA A O 1
ATOM 703 N N . LYS A 1 86 ? -9.409 -1.457 23.887 1.00 84.31 86 LYS A N 1
ATOM 704 C CA . LYS A 1 86 ? -8.901 -0.142 24.316 1.00 84.31 86 LYS A CA 1
ATOM 705 C C . LYS A 1 86 ? -9.549 0.432 25.578 1.00 84.31 86 LYS A C 1
ATOM 707 O O . LYS A 1 86 ? -8.929 1.292 26.199 1.00 84.31 86 LYS A O 1
ATOM 712 N N . ALA A 1 87 ? -10.746 -0.012 25.965 1.00 83.94 87 ALA A N 1
ATOM 713 C CA . ALA A 1 87 ? -11.429 0.497 27.157 1.00 83.94 87 ALA A CA 1
ATOM 714 C C . ALA A 1 87 ? -10.588 0.252 28.425 1.00 83.94 87 ALA A C 1
ATOM 716 O O . ALA A 1 87 ? -10.225 -0.894 28.712 1.00 83.94 87 ALA A O 1
ATOM 717 N N . LYS A 1 88 ? -10.263 1.303 29.184 1.00 81.25 88 LYS A N 1
ATOM 718 C CA . LYS A 1 88 ? -9.400 1.207 30.377 1.00 81.25 88 LYS A CA 1
ATOM 719 C C . LYS A 1 88 ? -10.202 1.090 31.667 1.00 81.25 88 LYS A C 1
ATOM 721 O O . LYS A 1 88 ? -9.691 0.559 32.649 1.00 81.25 88 LYS A O 1
ATOM 726 N N . THR A 1 89 ? -11.452 1.547 31.658 1.00 83.69 89 THR A N 1
ATOM 727 C CA . THR A 1 89 ? -12.333 1.534 32.831 1.00 83.69 89 THR A CA 1
ATOM 728 C C . THR A 1 89 ? -13.587 0.691 32.601 1.00 83.69 89 THR A C 1
ATOM 730 O O . THR A 1 89 ? -14.042 0.506 31.469 1.00 83.69 89 THR A O 1
ATOM 733 N N . HIS A 1 90 ? -14.184 0.186 33.686 1.00 82.75 90 HIS A N 1
ATOM 734 C CA . HIS A 1 90 ? -15.443 -0.568 33.625 1.00 82.75 90 HIS A CA 1
ATOM 735 C C . HIS A 1 90 ? -16.590 0.276 33.060 1.00 82.75 90 HIS A C 1
ATOM 737 O O . HIS A 1 90 ? -17.413 -0.236 32.308 1.00 82.75 90 HIS A O 1
ATOM 743 N N . LYS A 1 91 ? -16.608 1.581 33.353 1.00 83.31 91 LYS A N 1
ATOM 744 C CA . LYS A 1 91 ? -17.622 2.516 32.848 1.00 83.31 91 LYS A CA 1
ATOM 745 C C . LYS A 1 91 ? -17.511 2.743 31.337 1.00 83.31 91 LYS A C 1
ATOM 747 O O . LYS A 1 91 ? -18.527 2.710 30.652 1.00 83.31 91 LYS A O 1
ATOM 752 N N . GLU A 1 92 ? -16.299 2.928 30.811 1.00 84.69 92 GLU A N 1
ATOM 753 C CA . GLU A 1 92 ? -16.059 3.060 29.362 1.00 84.69 92 GLU A CA 1
ATOM 754 C C . GLU A 1 92 ? -16.478 1.800 28.600 1.00 84.69 92 GLU A C 1
ATOM 756 O O . GLU A 1 92 ? -17.103 1.874 27.540 1.00 84.69 92 GLU A O 1
ATOM 761 N N . LEU A 1 93 ? -16.153 0.631 29.156 1.00 86.50 93 LEU A N 1
ATOM 762 C CA . LEU A 1 93 ? -16.516 -0.647 28.560 1.00 86.50 93 LEU A CA 1
ATOM 763 C C . LEU A 1 93 ? -18.037 -0.842 28.554 1.00 86.50 93 LEU A C 1
ATOM 765 O O . LEU A 1 93 ? -18.595 -1.224 27.530 1.00 86.50 93 LEU A O 1
ATOM 769 N N . LEU A 1 94 ? -18.710 -0.512 29.660 1.00 85.38 94 LEU A N 1
ATOM 770 C CA . LEU A 1 94 ? -20.167 -0.554 29.759 1.00 85.38 94 LEU A CA 1
ATOM 771 C C . LEU A 1 94 ? -20.836 0.367 28.729 1.00 85.38 94 LEU A C 1
ATOM 773 O O . LEU A 1 94 ? -21.737 -0.071 28.024 1.00 85.38 94 LEU A O 1
ATOM 777 N N . GLN A 1 95 ? -20.371 1.612 28.592 1.00 85.44 95 GLN A N 1
ATOM 778 C CA . GLN A 1 95 ? -20.909 2.553 27.602 1.00 85.44 95 GLN A CA 1
ATOM 779 C C . GLN A 1 95 ? -20.732 2.045 26.170 1.00 85.44 95 GLN A C 1
ATOM 781 O O . GLN A 1 95 ? -21.664 2.122 25.377 1.00 85.44 95 GLN A O 1
ATOM 786 N N . THR A 1 96 ? -19.564 1.482 25.854 1.00 85.69 96 THR A N 1
ATOM 787 C CA . THR A 1 96 ? -19.290 0.914 24.526 1.00 85.69 96 THR A CA 1
ATOM 788 C C . THR A 1 96 ? -20.253 -0.232 24.204 1.00 85.69 96 THR A C 1
ATOM 790 O O . THR A 1 96 ? -20.799 -0.280 23.109 1.00 85.69 96 THR A O 1
ATOM 793 N N . LEU A 1 97 ? -20.497 -1.129 25.165 1.00 84.69 97 LEU A N 1
ATOM 794 C CA . LEU A 1 97 ? -21.388 -2.281 24.986 1.00 84.69 97 LEU A CA 1
ATOM 795 C C . LEU A 1 97 ? -22.874 -1.893 24.947 1.00 84.69 97 LEU A C 1
ATOM 797 O O . LEU A 1 97 ? -23.642 -2.509 24.215 1.00 84.69 97 LEU A O 1
ATOM 801 N N . LEU A 1 98 ? -23.285 -0.874 25.708 1.00 84.81 98 LEU A N 1
ATOM 802 C CA . LEU A 1 98 ? -24.655 -0.352 25.673 1.00 84.81 98 LEU A CA 1
ATOM 803 C C . LEU A 1 98 ? -24.978 0.332 24.341 1.00 84.81 98 LEU A C 1
ATOM 805 O O . LEU A 1 98 ? -26.094 0.193 23.851 1.00 84.81 98 LEU A O 1
ATOM 809 N N . LEU A 1 99 ? -24.012 1.048 23.756 1.00 84.12 99 LEU A N 1
ATOM 810 C CA . LEU A 1 99 ? -24.167 1.683 22.444 1.00 84.12 99 LEU A CA 1
ATOM 811 C C . LEU A 1 99 ? -24.345 0.658 21.321 1.00 84.12 99 LEU A C 1
ATOM 813 O O . LEU A 1 99 ? -25.098 0.918 20.390 1.00 84.12 99 LEU A O 1
ATOM 817 N N . GLU A 1 100 ? -23.681 -0.493 21.430 1.00 82.00 100 GLU A N 1
ATOM 818 C CA . GLU A 1 100 ? -23.801 -1.576 20.452 1.00 82.00 100 GLU A CA 1
ATOM 819 C C . GLU A 1 100 ? -25.147 -2.310 20.544 1.00 82.00 100 GLU A C 1
ATOM 821 O O . GLU A 1 100 ? -25.636 -2.849 19.558 1.00 82.00 100 GLU A O 1
ATOM 826 N N . ASN A 1 101 ? -25.778 -2.305 21.726 1.00 76.19 101 ASN A N 1
ATOM 827 C CA . ASN A 1 101 ? -27.102 -2.887 21.979 1.00 76.19 101 ASN A CA 1
ATOM 828 C C . ASN A 1 101 ? -27.260 -4.355 21.513 1.00 76.19 101 ASN A C 1
ATOM 830 O O . ASN A 1 101 ? -28.356 -4.816 21.180 1.00 76.19 101 ASN A O 1
ATOM 834 N N . ASP A 1 102 ? -26.165 -5.116 21.515 1.00 79.75 102 ASP A N 1
ATOM 835 C CA . ASP A 1 102 ? -26.172 -6.527 21.150 1.00 79.75 102 ASP A CA 1
ATOM 836 C C . ASP A 1 102 ? -26.529 -7.415 22.362 1.00 79.75 102 ASP A C 1
ATOM 838 O O . ASP A 1 102 ? -25.928 -7.360 23.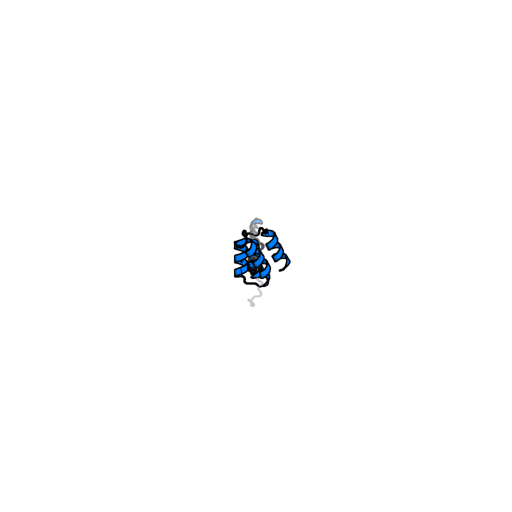445 1.00 79.75 102 ASP A O 1
ATOM 842 N N . LYS A 1 103 ? -27.519 -8.294 22.165 1.00 79.75 103 LYS A N 1
ATOM 843 C CA . LYS A 1 103 ? -27.990 -9.275 23.151 1.00 79.75 103 LYS A CA 1
ATOM 844 C C . LYS A 1 103 ? -26.891 -10.252 23.577 1.00 79.75 103 LYS A C 1
ATOM 846 O O . LYS A 1 103 ? -26.947 -10.745 24.710 1.00 79.75 103 LYS A O 1
ATOM 851 N N . HIS A 1 104 ? -25.890 -10.510 22.733 1.00 80.31 104 HIS A N 1
ATOM 852 C CA . HIS A 1 104 ? -24.759 -11.385 23.051 1.00 80.31 104 HIS A CA 1
ATOM 853 C C . HIS A 1 104 ? -23.961 -10.894 24.270 1.00 80.31 104 HIS A C 1
ATOM 855 O O . HIS A 1 104 ? -23.498 -11.713 25.073 1.00 80.31 104 HIS A O 1
ATOM 861 N N . PHE A 1 105 ? -23.898 -9.577 24.498 1.00 81.62 105 PHE A N 1
ATOM 862 C CA . PHE A 1 105 ? -23.176 -8.982 25.625 1.00 81.62 105 PHE A CA 1
ATOM 863 C C . PHE A 1 105 ? -24.028 -8.753 26.878 1.00 81.62 105 PHE A C 1
ATOM 865 O O . PHE A 1 105 ? -23.494 -8.308 27.891 1.00 81.62 105 PHE A O 1
ATOM 872 N N . SER A 1 106 ? -25.315 -9.119 26.888 1.00 81.06 106 SER A N 1
ATOM 873 C CA . SER A 1 106 ? -26.229 -8.848 28.015 1.00 81.06 106 SER A CA 1
ATOM 874 C C . SER A 1 106 ? -25.715 -9.361 29.371 1.00 81.06 106 SER A C 1
ATOM 876 O O . SER A 1 106 ? -25.850 -8.688 30.393 1.00 81.06 106 SER A O 1
ATOM 878 N N . LYS A 1 107 ? -25.064 -10.533 29.400 1.00 83.75 107 LYS A N 1
ATOM 879 C CA . LYS A 1 107 ? -24.464 -11.078 30.633 1.00 83.75 107 LYS A CA 1
ATOM 880 C C . LYS A 1 107 ? -23.272 -10.247 31.114 1.00 83.75 107 LYS A C 1
ATOM 882 O O . LYS A 1 107 ? -23.131 -10.020 32.313 1.00 83.75 107 LYS A O 1
ATOM 887 N N . SER A 1 108 ? -22.436 -9.797 30.183 1.00 82.19 108 SER A N 1
ATOM 888 C CA . SER A 1 108 ? -21.268 -8.960 30.466 1.00 82.19 108 SER A CA 1
ATOM 889 C C . SER A 1 108 ? -21.682 -7.557 30.900 1.00 82.19 108 SER A C 1
ATOM 891 O O . SER A 1 108 ? -21.105 -7.037 31.848 1.00 82.19 108 SER A O 1
ATOM 893 N N . ILE A 1 109 ? -22.722 -6.990 30.278 1.00 84.69 109 ILE A N 1
ATOM 894 C CA . ILE A 1 109 ? -23.338 -5.711 30.658 1.00 84.69 109 ILE A CA 1
ATOM 895 C C . ILE A 1 109 ? -23.837 -5.781 32.103 1.00 84.69 109 ILE A C 1
ATOM 897 O O . ILE A 1 109 ? -23.404 -4.976 32.916 1.00 84.69 109 ILE A O 1
ATOM 901 N N . LYS A 1 110 ? -24.616 -6.807 32.476 1.00 84.00 110 LYS A N 1
ATOM 902 C CA . LYS A 1 110 ? -25.076 -6.987 33.869 1.00 84.00 110 LYS A CA 1
ATOM 903 C C . LYS A 1 110 ? -23.925 -7.123 34.868 1.00 84.00 110 LYS A C 1
ATOM 905 O O . LYS A 1 110 ? -23.981 -6.579 35.966 1.00 84.00 110 LYS A O 1
ATOM 910 N N . ALA A 1 111 ? -22.869 -7.851 34.497 1.00 83.06 111 ALA A N 1
ATOM 911 C CA . ALA A 1 111 ? -21.683 -7.979 35.340 1.00 83.06 111 ALA A CA 1
ATOM 912 C C . ALA A 1 111 ? -20.933 -6.643 35.493 1.00 83.06 111 ALA A C 1
ATOM 914 O O . ALA A 1 111 ? -20.422 -6.359 36.571 1.00 83.06 111 ALA A O 1
ATOM 915 N N . LEU A 1 112 ? -20.881 -5.824 34.439 1.00 84.75 112 LEU A N 1
ATOM 916 C CA . LEU A 1 112 ? -20.299 -4.482 34.461 1.00 84.75 112 LEU A CA 1
ATOM 917 C C . LEU A 1 112 ? -21.153 -3.500 35.267 1.00 84.75 112 LEU A C 1
ATOM 919 O O . LEU A 1 112 ? -20.598 -2.728 36.042 1.00 84.75 112 LEU A O 1
ATOM 923 N N . GLU A 1 113 ? -22.477 -3.558 35.152 1.00 84.31 113 GLU A N 1
ATOM 924 C CA . GLU A 1 113 ? -23.407 -2.756 35.952 1.00 84.31 113 GLU A CA 1
ATOM 925 C C . GLU A 1 113 ? -23.267 -3.061 37.445 1.00 84.31 113 GLU A C 1
ATOM 927 O O . GLU A 1 113 ? -23.206 -2.137 38.250 1.00 84.31 113 GLU A O 1
ATOM 932 N N . ALA A 1 114 ? -23.123 -4.333 37.824 1.00 84.31 114 ALA A N 1
ATOM 933 C CA . ALA A 1 114 ? -22.899 -4.708 39.218 1.00 84.31 114 ALA A CA 1
ATOM 934 C C . ALA A 1 114 ? -21.573 -4.149 39.776 1.00 84.31 114 ALA A C 1
ATOM 936 O O . ALA A 1 114 ? -21.505 -3.726 40.927 1.00 84.31 114 ALA A O 1
ATOM 937 N N . VAL A 1 115 ? -20.526 -4.072 38.952 1.00 84.62 115 VAL A N 1
ATOM 938 C CA . VAL A 1 115 ? -19.241 -3.475 39.356 1.00 84.62 115 VAL A CA 1
ATOM 939 C C . VAL A 1 115 ? -19.327 -1.951 39.445 1.00 84.62 115 VAL A C 1
ATOM 941 O O . VAL A 1 115 ? -18.821 -1.358 40.394 1.00 84.62 115 VAL A O 1
ATOM 944 N N . VAL A 1 116 ? -19.964 -1.305 38.466 1.00 82.81 116 VAL A N 1
ATOM 945 C CA . VAL A 1 116 ? -20.025 0.162 38.360 1.00 82.81 116 VAL A CA 1
ATOM 946 C C . VAL A 1 116 ? -21.023 0.770 39.348 1.00 82.81 116 VAL A C 1
ATOM 948 O O . VAL A 1 116 ? -20.733 1.817 39.920 1.00 82.81 116 VAL A O 1
ATOM 951 N N . TYR A 1 117 ? -22.180 0.136 39.550 1.00 82.00 117 TYR A N 1
ATOM 952 C CA . TYR A 1 117 ? -23.277 0.676 40.359 1.00 82.00 117 TYR A CA 1
ATOM 953 C C . TYR A 1 117 ? -23.422 0.007 41.729 1.00 82.00 117 TYR A C 1
ATOM 955 O O . TYR A 1 117 ? -23.758 0.697 42.687 1.00 82.00 117 TYR A O 1
ATOM 963 N N . ASN A 1 118 ? -23.133 -1.295 41.852 1.00 75.88 118 ASN A N 1
ATOM 964 C CA . ASN A 1 118 ? -23.293 -2.031 43.117 1.00 75.88 118 ASN A CA 1
ATOM 965 C C . ASN A 1 118 ? -21.971 -2.229 43.882 1.00 75.88 118 ASN A C 1
ATOM 967 O O . ASN A 1 118 ? -21.958 -2.883 44.921 1.00 75.88 118 ASN A O 1
ATOM 971 N N . GLY A 1 119 ? -20.859 -1.671 43.388 1.00 71.81 119 GLY A N 1
ATOM 972 C CA . GLY A 1 119 ? -19.565 -1.696 44.076 1.00 71.81 119 GLY A CA 1
ATOM 973 C C . GLY A 1 119 ? -18.899 -3.075 44.153 1.00 71.81 119 GLY A C 1
ATOM 974 O O . GLY A 1 119 ? -18.014 -3.278 44.984 1.00 71.81 119 GLY A O 1
ATOM 975 N N . GLU A 1 120 ? -19.296 -4.034 43.310 1.00 73.06 120 GLU A N 1
ATOM 976 C CA . GLU A 1 120 ? -18.649 -5.349 43.256 1.00 73.06 120 GLU A CA 1
ATOM 977 C C . GLU A 1 12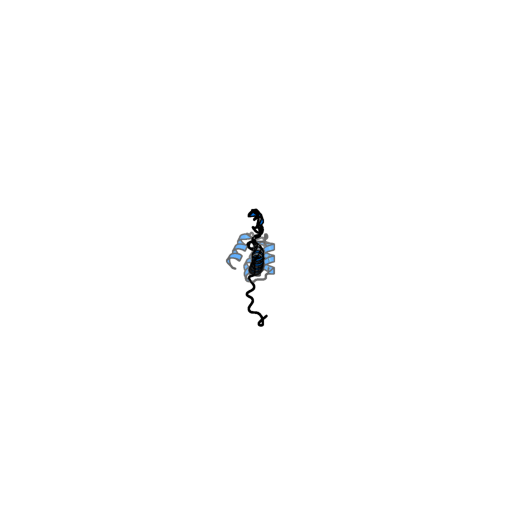0 ? -17.210 -5.247 42.722 1.00 73.06 120 GLU A C 1
ATOM 979 O O . GLU A 1 120 ? -16.960 -4.660 41.672 1.00 73.06 120 GLU A O 1
ATOM 984 N N . GLN A 1 121 ? -16.240 -5.890 43.379 1.00 66.81 121 GLN A N 1
ATOM 985 C CA . GLN A 1 121 ? -14.866 -5.959 42.869 1.00 66.81 121 GLN A CA 1
ATOM 986 C C . GLN A 1 121 ? -14.688 -7.145 41.910 1.00 66.81 121 GLN A C 1
ATOM 988 O O . GLN A 1 121 ? -14.255 -8.226 42.306 1.00 66.81 121 GLN A O 1
ATOM 993 N N . LYS A 1 122 ? -14.995 -6.949 40.621 1.00 71.94 122 LYS A N 1
ATOM 994 C CA . LYS A 1 122 ? -14.572 -7.868 39.544 1.00 71.94 122 LYS A CA 1
ATOM 995 C C . LYS A 1 122 ? -13.516 -7.223 38.658 1.00 71.94 122 LYS A C 1
ATOM 997 O O . LYS A 1 122 ? -13.628 -6.062 38.258 1.00 71.94 122 LYS A O 1
ATOM 1002 N N . SER A 1 123 ? -12.494 -8.000 38.305 1.00 78.25 123 SER A N 1
ATOM 1003 C CA . SER A 1 123 ? -11.411 -7.534 37.439 1.00 78.25 123 SER A CA 1
ATOM 1004 C C . SER A 1 123 ? -11.899 -7.339 36.001 1.00 78.25 123 SER A C 1
ATOM 1006 O O . SER A 1 123 ? -12.493 -8.239 35.404 1.00 78.25 123 SER A O 1
ATOM 1008 N N . LEU A 1 124 ? -11.595 -6.173 35.420 1.00 76.81 124 LEU A N 1
ATOM 1009 C CA . LEU A 1 124 ? -11.908 -5.824 34.028 1.00 76.81 124 LEU A CA 1
ATOM 1010 C C . LEU A 1 124 ? -11.381 -6.888 33.047 1.00 76.81 124 LEU A C 1
ATOM 1012 O O . LEU A 1 124 ? -12.060 -7.252 32.088 1.00 76.81 124 LEU A O 1
ATOM 1016 N N . SER A 1 125 ? -10.194 -7.436 33.320 1.00 77.75 125 SER A N 1
ATOM 1017 C CA . SER A 1 125 ? -9.542 -8.452 32.487 1.00 77.75 125 SER A CA 1
ATOM 1018 C C . SER A 1 125 ? -10.318 -9.771 32.444 1.00 77.75 125 SER A C 1
ATOM 1020 O O . SER A 1 125 ? -10.368 -10.419 31.402 1.00 77.75 125 SER A O 1
ATOM 1022 N N . GLN A 1 126 ? -10.965 -10.159 33.548 1.00 78.81 126 GLN A N 1
ATOM 1023 C CA . GLN A 1 126 ? -11.793 -11.371 33.595 1.00 78.81 126 GLN A CA 1
ATOM 1024 C C . GLN A 1 126 ? -13.063 -11.205 32.755 1.00 78.81 126 GLN A C 1
ATOM 1026 O O . GLN A 1 126 ? -13.450 -12.118 32.029 1.00 78.81 126 GLN A O 1
ATOM 1031 N N . ILE A 1 127 ? -13.680 -10.020 32.811 1.00 77.44 127 ILE A N 1
ATOM 1032 C CA . ILE A 1 127 ? -14.880 -9.704 32.028 1.00 77.44 127 ILE A CA 1
ATOM 1033 C C . ILE A 1 127 ? -14.543 -9.686 30.531 1.00 77.44 127 ILE A C 1
ATOM 1035 O O . ILE A 1 127 ? -15.268 -10.287 29.742 1.00 77.44 127 ILE A O 1
ATOM 1039 N N . LYS A 1 128 ? -13.412 -9.083 30.139 1.00 79.56 128 LYS A N 1
ATOM 1040 C CA . LYS A 1 128 ? -12.936 -9.083 28.744 1.00 79.56 128 LYS A CA 1
ATOM 1041 C C . LYS A 1 128 ? -12.661 -10.489 28.210 1.00 79.56 128 LYS A C 1
ATOM 1043 O O . LYS A 1 128 ? -13.149 -10.825 27.136 1.00 79.56 128 LYS A O 1
ATOM 1048 N N . LYS A 1 129 ? -11.984 -11.340 28.986 1.00 78.00 129 LYS A N 1
ATOM 1049 C CA . LYS A 1 129 ? -11.694 -12.729 28.591 1.00 78.00 129 LYS A CA 1
ATOM 1050 C C . LYS A 1 129 ? -12.966 -13.553 28.352 1.00 78.00 129 LYS A C 1
ATOM 1052 O O . LYS A 1 129 ? -13.021 -14.349 27.421 1.00 78.00 129 LYS A O 1
ATOM 1057 N N . ASN A 1 130 ? -14.005 -13.335 29.160 1.00 71.31 130 ASN A N 1
ATOM 1058 C CA . ASN A 1 130 ? -15.295 -14.011 28.988 1.00 71.31 130 ASN A CA 1
ATOM 1059 C C . ASN A 1 130 ? -16.056 -13.562 27.728 1.00 71.31 130 ASN A C 1
ATOM 1061 O O . ASN A 1 130 ? -16.898 -14.314 27.240 1.00 71.31 130 ASN A O 1
ATOM 1065 N N . MET A 1 131 ? -15.783 -12.358 27.215 1.00 73.56 131 MET A N 1
ATOM 1066 C CA . MET A 1 131 ? -16.349 -11.862 25.954 1.00 73.56 131 MET A CA 1
ATOM 1067 C C . MET A 1 131 ? -15.592 -12.405 24.741 1.00 73.56 131 MET A C 1
ATOM 1069 O O . MET A 1 131 ? -16.215 -12.796 23.763 1.00 73.56 131 MET A O 1
ATOM 1073 N N . GLU A 1 132 ? -14.265 -12.489 24.835 1.00 64.62 132 GLU A N 1
ATOM 1074 C CA . GLU A 1 132 ? -13.386 -12.971 23.763 1.00 64.62 132 GLU A CA 1
ATOM 1075 C C . GLU A 1 132 ? -13.524 -14.483 23.512 1.00 64.62 132 GLU A C 1
ATOM 1077 O O . GLU A 1 132 ? -13.408 -14.933 22.383 1.00 64.62 132 GLU A O 1
ATOM 1082 N N . TYR A 1 133 ? -13.847 -15.275 24.543 1.00 47.84 133 TYR A N 1
ATOM 1083 C CA . TYR A 1 133 ? -14.055 -16.727 24.417 1.00 47.84 133 TYR A CA 1
ATOM 1084 C C . TYR A 1 133 ? -15.418 -17.117 23.805 1.00 47.84 133 TYR A C 1
ATOM 1086 O O . TYR A 1 133 ? -15.681 -18.297 23.582 1.00 47.84 133 TYR A O 1
ATOM 1094 N N . ARG A 1 134 ? -16.327 -16.154 23.598 1.00 48.62 134 ARG A N 1
ATOM 1095 C CA . ARG A 1 134 ? -17.710 -16.403 23.150 1.00 48.62 134 ARG A CA 1
ATOM 1096 C C . ARG A 1 134 ? -18.088 -15.732 21.824 1.00 48.62 134 ARG A C 1
ATOM 1098 O O . ARG A 1 134 ? -19.213 -15.977 21.389 1.00 48.62 134 ARG A O 1
ATOM 1105 N N . SER A 1 135 ? -17.205 -14.916 21.232 1.00 46.12 135 SER A N 1
ATOM 1106 C CA . SER A 1 135 ? -17.324 -14.427 19.844 1.00 46.12 135 SER A CA 1
ATOM 1107 C C . SER A 1 135 ? -16.614 -15.381 18.900 1.00 46.12 135 SER A C 1
ATOM 1109 O O . SER A 1 135 ? -17.195 -15.723 17.858 1.00 46.12 135 SER A O 1
#

Organism: NCBI:txid269237

Sequence (135 aa):
NPLNEKVYELVLPSYDVKVKQIDEASLLDKEDYPAKSEGIDWSFWSWIFSYVLVFIAGLLMPRDIFRAKKIVEKNDEDLLKSKIAKAKTHKELLQTLLLENDKHFSKSIKALEAVVYNGEQKSLSQIKKNMEYRS

Foldseek 3Di:
DVPDPDDDDPDDDDDDDDDDDDDVVVVDDPDDPPDDPDPDDCVVVVVVVVVVVVVVCVVCVVVVVVVVPPPPPCDVVNVLLVQLVPDPDLVSNLVSVVVVVDPLCVVLNVVSCCCVPVVDDDDSVVSSVVSVVRD

pLDDT: mean 75.49, std 10.5, range [46.03, 95.06]

Radius of gyration: 53.63 Å; chains: 1; bounding box: 91×30×153 Å

=== Feature glossary ===
Each block in this record encodes a different view of the same protein. In brief:

Predicted aligned error. PAE(i, j) answers: if I align the predicted and true structures on residue i, how far off (in Å) do I expect residue j to be? A block-diagonal PAE matrix with low values on the blocks and high values off-diagonal is the signature of a multi-domain protein with confidently predicted domains but uncertain inter-domain orientation.

Contact-map, Ramachandran, and PAE plots. Plot images: a contact map (which residues are close in 3D, as an N×N binary image), a Ramachandran scatter (backbone torsion angles, revealing secondary-structure composition at a glance), and — for AlphaFold structures — a PAE heatmap (pairwise prediction confidence).

Backbone torsions (φ/ψ). φ (phi) and ψ (psi) are the two rotatable backbone dihedrals per residue: φ is the C(i-1)–N–Cα–C torsion, ψ is the N–Cα–C–N(i+1) torsion, both in degrees on (−180°, 180°]. α-helical residues cluster near (−60°, −45°); β-strand residues near (−120°, +130°). A Ramachandran plot is simply a scatter of (φ, ψ) for every residue.

Foldseek 3Di. A 3Di character summarizes, for each residue, the relative orientation of the Cα frame of its nearest spatial neighbor. Because it encodes fold topology rather than chemistry, 3Di alignments detect remote structural similarity that sequence alignment misses.

Radius of gyration, Cα contacts, bounding box. Three whole-structure scalars: the radius of gyration (RMS distance of Cα from centroid, in Å), the count of Cα–Cα contacts (pairs closer than 8 Å and separated by more than four residues in sequence — i.e. tertiary, not local, contacts), and the bounding-box dimensions. Together they distinguish compact globular folds from extended fibres or disordered chains.

Sequence. Sequence gives the chain of amino acids in standard one-letter code (A=alanine, C=cysteine, …, Y=tyrosine), read N→C. It is the only feature that is directly encoded by the gene; all structural features are derived from the folded form of this sequence.

mmCIF coordinates. Atomic coordinates in PDBx/mmCIF format — the same representation the Protein Data Bank distributes. Each line of the _atom_site loop places one backbone atom in Cartesian space (units: ångströms, origin: arbitrary).

Secondary structure (3-state, P-SEA). Three-state secondary structure (P-SEA) collapses the eight DSSP classes into helix (a), strand (b), and coil (c). P-SEA assigns these from Cα geometry alone — distances and angles — without requiring backbone oxygens, so it works on any Cα trace.

InterPro / GO / CATH / organism. Functional annotations link the protein to curated databases. InterPro entries identify conserved domains and families by matching the sequence against member-database signatures (Pfam, PROSITE, CDD, …). Gene Ontology (GO) terms describe molecular function, biological process, and cellular component in a controlled vocabulary. CATH places the structure in a hierarchical fold classification (Class/Architecture/Topology/Homologous-superfamily). The organism is the source species.

B-factor. B-factor (Debye–Waller factor) reflects atomic displacement in the crystal lattice. It is an experimental observable (units Å²), not a prediction; low values mean the atom is pinned down, high values mean it moves or is heterogeneous across the crystal.

Rendered structure images. Structure images are PyMOL renders from six orthogonal camera directions. Cartoon representation draws helices as coils and strands as arrows; sticks shows the backbone as bonds; surface shows the solvent-excluded envelope. Rainbow coloring maps sequence position to hue (blue→red, N→C); chain coloring assigns a distinct color per polypeptide.

Solvent-accessible surface area. Solvent-accessible surface area (SASA) is the area in Å² traced out by the centre of a 1.4 Å probe sphere (a water molecule) rolled over the protein's van der Waals surface (Shrake–Rupley / Lee–Richards construction). Buried residues have near-zero SASA; fully exposed residues can exceed 200 Å². The total SASA scales roughly with the number of surface residues.

Secondary structure (8-state, DSSP). The SS8 string is DSSP's per-residue secondary-structure call. α-helix (H) means an i→i+4 H-bond ladder; β-strand (E) means the residue participates in a β-sheet; 3₁₀ (G) and π (I) are tighter and wider helices; T/S are turns/bends; '-' is loop.

pLDDT. For AlphaFold models, the B-factor field carries pLDDT — the model's own estimate of local accuracy on a 0–100 scale. Regions with pLDDT<50 should be treated as essentially unmodeled; they often correspond to intrinsically disordered segments.

Nearest PDB structures. Nearest PDB neighbors are the top structural matches found by Foldseek when searching this structure against the entire Protein Data Bank. Each hit reports a TM-score (0 to 1; >0.5 almost always implies the same fold) and an E-value. These are *structural* homologs — they may share no detectable sequence similarity.